Protein AF-A0A2A8XUP0-F1 (afdb_monomer_lite)

Radius of gyration: 15.04 Å; chains: 1; bounding box: 32×27×40 Å

Sequence (85 aa):
MTLLLQIILPLIFALYLFTLYRNTTIGKAAFLLAVIIGIFGLENIFQHANLTNHAIYPYWGSLKAVVIILSVVFLFKKGGLTGKY

pLDDT: mean 81.47, std 11.76, range [40.66, 92.19]

Secondary structure (DSSP, 8-state):
-HHHHHHHHHHHHHHHHHHHHHHSTTHHHHHHHHHHHHHHHHHHHHHHHHHHH----TTHHHHHHHHHHHHHHHHHSSS-TT---

Foldseek 3Di:
DVLVCQQVVLQVQLVVLCVCLVVDPCNLVSNLSSLVSNLSNVVSVQVVCCVPVVDDDPCSVVVSVVSNVVSVCQSPVDQHPPNDD

Organism: Bacillus cereus (NCBI:txid1396)

Structure (mmCIF, N/CA/C/O backbone):
data_AF-A0A2A8XUP0-F1
#
_entry.id   AF-A0A2A8XUP0-F1
#
loop_
_atom_site.group_PDB
_atom_site.id
_atom_site.type_symbol
_atom_site.label_atom_id
_atom_site.label_alt_id
_atom_site.label_comp_id
_atom_site.label_asym_id
_atom_site.label_entity_id
_atom_site.label_seq_id
_atom_site.pdbx_PDB_ins_code
_atom_site.Cartn_x
_atom_site.Cartn_y
_atom_site.Cartn_z
_atom_site.occupancy
_atom_site.B_iso_or_equiv
_atom_site.auth_seq_id
_atom_site.auth_comp_id
_atom_site.auth_asym_id
_atom_site.auth_atom_id
_atom_site.pdbx_PDB_model_num
ATOM 1 N N . MET A 1 1 ? 15.545 14.164 -7.513 1.00 60.25 1 MET A N 1
ATOM 2 C CA . MET A 1 1 ? 15.364 14.508 -6.081 1.00 60.25 1 MET A CA 1
ATOM 3 C C . MET A 1 1 ? 13.895 14.526 -5.656 1.00 60.25 1 MET A C 1
ATOM 5 O O . MET A 1 1 ? 13.593 14.034 -4.580 1.00 60.25 1 MET A O 1
ATOM 9 N N . THR A 1 2 ? 12.970 14.976 -6.508 1.00 79.62 2 THR A N 1
ATOM 10 C CA . THR A 1 2 ? 11.511 14.920 -6.277 1.00 79.62 2 THR A CA 1
ATOM 11 C C . THR A 1 2 ? 10.941 13.499 -6.163 1.00 79.62 2 THR A C 1
ATOM 13 O O . THR A 1 2 ? 10.185 13.239 -5.235 1.00 79.62 2 THR A O 1
ATOM 16 N N . LEU A 1 3 ? 11.358 12.557 -7.022 1.00 79.44 3 LEU A N 1
ATOM 17 C CA . LEU A 1 3 ? 10.885 11.158 -6.978 1.00 79.44 3 LEU A CA 1
ATOM 18 C C . LEU A 1 3 ? 11.269 10.421 -5.685 1.00 79.44 3 LEU A C 1
ATOM 20 O O . LEU A 1 3 ? 10.455 9.712 -5.109 1.00 79.44 3 LEU A O 1
ATOM 24 N N . LEU A 1 4 ? 12.493 10.626 -5.192 1.00 81.25 4 LEU A N 1
ATOM 25 C CA . LEU A 1 4 ? 12.957 10.025 -3.935 1.00 81.25 4 LEU A CA 1
ATOM 26 C C . LEU A 1 4 ? 12.103 10.484 -2.746 1.00 81.25 4 LEU A C 1
ATOM 28 O O . LEU A 1 4 ? 11.692 9.666 -1.928 1.00 81.25 4 LEU A O 1
ATOM 32 N N . LEU A 1 5 ? 11.773 11.777 -2.687 1.00 86.19 5 LEU A N 1
ATOM 33 C CA . LEU A 1 5 ? 10.888 12.319 -1.657 1.00 86.19 5 LEU A CA 1
ATOM 34 C C . LEU A 1 5 ? 9.459 11.771 -1.786 1.00 86.19 5 LEU A C 1
ATOM 36 O O . LEU A 1 5 ? 8.850 11.411 -0.782 1.00 86.19 5 LEU A O 1
ATOM 40 N N . GLN A 1 6 ? 8.951 11.646 -3.015 1.00 84.69 6 GLN A N 1
ATOM 41 C CA . GLN A 1 6 ? 7.651 11.035 -3.313 1.00 84.69 6 GLN A CA 1
ATOM 42 C C . GLN A 1 6 ? 7.584 9.539 -2.964 1.00 84.69 6 GLN A C 1
ATOM 44 O O . GLN A 1 6 ? 6.490 9.004 -2.829 1.00 84.69 6 GLN A O 1
ATOM 49 N N . ILE A 1 7 ? 8.718 8.859 -2.785 1.00 87.38 7 ILE A N 1
ATOM 50 C CA . ILE A 1 7 ? 8.778 7.470 -2.307 1.00 87.38 7 ILE A CA 1
ATOM 51 C C . ILE A 1 7 ? 8.885 7.429 -0.779 1.00 87.38 7 ILE A C 1
ATOM 53 O O . ILE A 1 7 ? 8.093 6.764 -0.111 1.00 87.38 7 ILE A O 1
ATOM 57 N N . ILE A 1 8 ? 9.861 8.148 -0.219 1.00 89.50 8 ILE A N 1
ATOM 58 C CA . ILE A 1 8 ? 10.202 8.082 1.208 1.00 89.50 8 ILE A CA 1
ATOM 59 C C . ILE A 1 8 ? 9.063 8.628 2.068 1.00 89.50 8 ILE A C 1
ATOM 61 O O . ILE A 1 8 ? 8.695 8.017 3.071 1.00 89.50 8 ILE A O 1
ATOM 65 N N . LEU A 1 9 ? 8.486 9.764 1.677 1.00 91.88 9 LEU A N 1
ATOM 66 C CA . LEU A 1 9 ? 7.504 10.456 2.499 1.00 91.88 9 LEU A CA 1
ATOM 67 C C . LEU A 1 9 ? 6.212 9.630 2.682 1.00 91.88 9 LEU A C 1
ATOM 69 O O . LEU A 1 9 ? 5.814 9.426 3.832 1.00 91.88 9 LEU A O 1
ATOM 73 N N . PRO A 1 10 ? 5.587 9.064 1.627 1.00 91.31 10 PRO A N 1
ATOM 74 C CA . PRO A 1 10 ? 4.432 8.182 1.796 1.00 91.31 10 PRO A CA 1
ATOM 75 C C . PRO A 1 10 ? 4.744 6.924 2.607 1.00 91.31 10 PRO A C 1
ATOM 77 O O . PRO A 1 10 ? 3.932 6.521 3.433 1.00 91.31 10 PRO A O 1
ATOM 80 N N . LEU A 1 11 ? 5.923 6.319 2.434 1.00 89.44 11 LEU A N 1
ATOM 81 C CA . LEU A 1 11 ? 6.300 5.125 3.199 1.00 89.44 11 LEU A CA 1
ATOM 82 C C . LEU A 1 11 ? 6.371 5.410 4.705 1.00 89.44 11 LEU A C 1
ATOM 84 O O . LEU A 1 11 ? 5.833 4.639 5.501 1.00 89.44 11 LEU A O 1
ATOM 88 N N . ILE A 1 12 ? 6.968 6.539 5.099 1.00 91.62 12 ILE A N 1
ATOM 89 C CA . ILE A 1 12 ? 7.021 6.963 6.506 1.00 91.62 12 ILE A CA 1
ATOM 90 C C . ILE A 1 12 ? 5.607 7.217 7.045 1.00 91.62 12 ILE A C 1
ATOM 92 O O . ILE A 1 12 ? 5.263 6.726 8.123 1.00 91.62 12 ILE A O 1
ATOM 96 N N . PHE A 1 13 ? 4.761 7.927 6.289 1.00 91.62 13 PHE A N 1
ATOM 97 C CA . PHE A 1 13 ? 3.375 8.179 6.694 1.00 91.62 13 PHE A CA 1
ATOM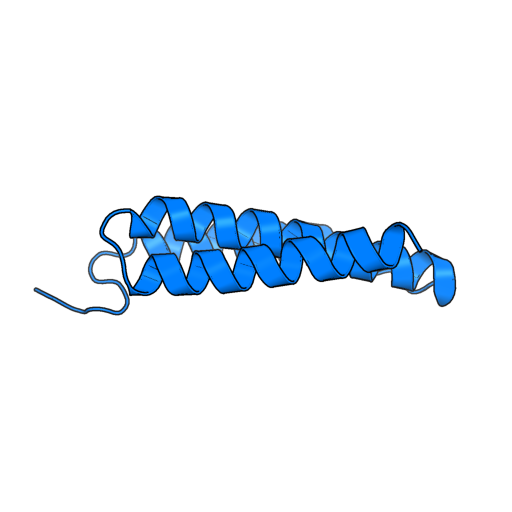 98 C C . PHE A 1 13 ? 2.557 6.890 6.834 1.00 91.62 13 PHE A C 1
ATOM 100 O O . PHE A 1 13 ? 1.802 6.754 7.797 1.00 91.62 13 PHE A O 1
ATOM 107 N N . ALA A 1 14 ? 2.730 5.928 5.927 1.00 91.69 14 ALA A N 1
ATOM 108 C CA . ALA A 1 14 ? 2.051 4.638 5.989 1.00 91.69 14 ALA A CA 1
ATOM 109 C C . ALA A 1 14 ? 2.432 3.857 7.257 1.00 91.69 14 ALA A C 1
ATOM 111 O O . ALA A 1 14 ? 1.551 3.355 7.958 1.00 91.69 14 ALA A O 1
ATOM 112 N N . LEU A 1 15 ? 3.722 3.812 7.607 1.00 89.81 15 LEU A N 1
ATOM 113 C CA . LEU A 1 15 ? 4.202 3.158 8.832 1.00 89.81 15 LEU A CA 1
ATOM 114 C C . LEU A 1 15 ? 3.690 3.847 10.103 1.00 89.81 15 LEU A C 1
ATOM 116 O O . LEU A 1 15 ? 3.275 3.181 11.058 1.00 89.81 15 LEU A O 1
ATOM 120 N N . TYR A 1 16 ? 3.678 5.179 10.114 1.00 88.62 16 TYR A N 1
ATOM 121 C CA . TYR A 1 16 ? 3.153 5.955 11.234 1.00 88.62 16 TYR A CA 1
ATOM 122 C C . TYR A 1 16 ? 1.653 5.711 11.443 1.00 88.62 16 TYR A C 1
ATOM 124 O O . TYR A 1 16 ? 1.220 5.393 12.552 1.00 88.62 16 TYR A O 1
ATOM 132 N N . LEU A 1 17 ? 0.859 5.769 10.370 1.00 88.06 17 LEU A N 1
ATOM 133 C CA . LEU A 1 17 ? -0.581 5.502 10.416 1.00 88.06 17 LEU A CA 1
ATOM 134 C C . LEU A 1 17 ? -0.892 4.058 10.818 1.00 88.06 17 LEU A C 1
ATOM 136 O O . LEU A 1 17 ? -1.849 3.818 11.552 1.00 88.06 17 LEU A O 1
ATOM 140 N N . PHE A 1 18 ? -0.062 3.101 10.405 1.00 85.00 18 PHE A N 1
ATOM 141 C CA . PHE A 1 18 ? -0.180 1.713 10.846 1.00 85.00 18 PHE A CA 1
ATOM 142 C C . PHE A 1 18 ? 0.102 1.555 12.350 1.00 85.00 18 PHE A C 1
ATOM 144 O O . PHE A 1 18 ? -0.567 0.790 13.048 1.00 85.00 18 PHE A O 1
ATOM 151 N N . THR A 1 19 ? 1.057 2.321 12.876 1.00 83.38 19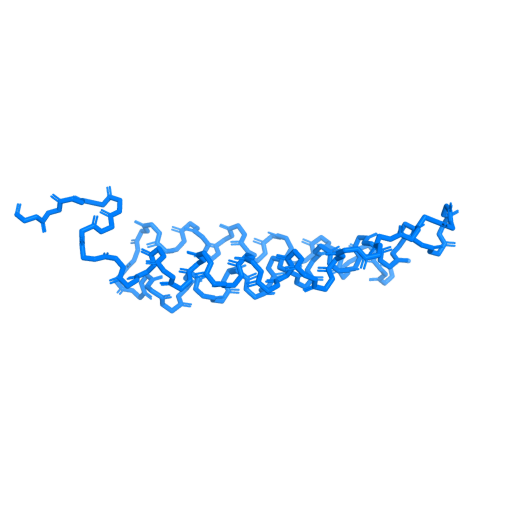 THR A N 1
ATOM 152 C CA . THR A 1 19 ? 1.348 2.366 14.315 1.00 83.38 19 THR A CA 1
ATOM 153 C C . THR A 1 19 ? 0.189 2.999 15.090 1.00 83.38 19 THR A C 1
ATOM 155 O O . THR A 1 19 ? -0.245 2.458 16.108 1.00 83.38 19 THR A O 1
ATOM 158 N N . LEU A 1 20 ? -0.388 4.086 14.567 1.00 84.75 20 LEU A N 1
ATOM 159 C CA . LEU A 1 20 ? -1.603 4.698 15.111 1.00 84.75 20 LEU A CA 1
ATOM 160 C C . LEU A 1 20 ? -2.801 3.747 15.077 1.00 84.75 20 LEU A C 1
ATOM 162 O O . LEU A 1 20 ? -3.558 3.707 16.047 1.00 84.75 20 LEU A O 1
ATOM 166 N N . TYR A 1 21 ? -2.959 2.957 14.010 1.00 81.69 21 TYR A N 1
ATOM 167 C CA . TYR A 1 21 ? -4.001 1.933 13.923 1.00 81.69 21 TYR A CA 1
ATOM 168 C C . TYR A 1 21 ? -3.950 0.966 15.109 1.00 81.69 21 TYR A C 1
ATOM 170 O O . TYR A 1 21 ? -4.988 0.661 15.692 1.00 81.69 21 TYR A O 1
ATOM 178 N N . ARG A 1 22 ? -2.750 0.516 15.493 1.00 74.69 22 ARG A N 1
ATOM 179 C CA . ARG A 1 22 ? -2.574 -0.401 16.626 1.00 74.69 22 ARG A CA 1
ATOM 180 C C . ARG A 1 22 ? -2.784 0.246 17.993 1.00 74.69 22 ARG A C 1
ATOM 182 O O . ARG A 1 22 ? -3.119 -0.477 18.925 1.00 74.69 22 ARG A O 1
ATOM 189 N N . ASN A 1 23 ? -2.575 1.555 18.121 1.00 78.31 23 ASN A N 1
ATOM 190 C CA . ASN A 1 23 ? -2.486 2.221 19.423 1.00 78.31 23 ASN A CA 1
ATOM 191 C C . ASN A 1 23 ? -3.660 3.165 19.748 1.00 78.31 23 ASN A C 1
ATOM 193 O O . ASN A 1 23 ? -3.701 3.726 20.838 1.00 78.31 23 ASN A O 1
ATOM 197 N N . THR A 1 24 ? -4.604 3.382 18.823 1.00 74.12 24 THR A N 1
ATOM 198 C CA . THR A 1 24 ? -5.684 4.375 18.991 1.00 74.12 24 THR A CA 1
ATOM 199 C C . THR A 1 24 ? -7.068 3.846 18.613 1.00 74.12 24 THR A C 1
ATOM 201 O O . THR A 1 24 ? -7.222 2.891 17.853 1.00 74.12 24 THR A O 1
ATOM 204 N N . THR A 1 25 ? -8.108 4.514 19.115 1.00 67.94 25 THR A N 1
ATOM 205 C CA . THR A 1 25 ? -9.527 4.208 18.855 1.00 67.94 25 THR A CA 1
ATOM 206 C C . THR A 1 25 ? -9.992 4.561 17.437 1.00 67.94 25 THR A C 1
ATOM 208 O O . THR A 1 25 ? -11.018 4.056 16.989 1.00 67.94 25 THR A O 1
ATOM 211 N N . ILE A 1 26 ? -9.219 5.355 16.685 1.00 70.44 26 ILE A N 1
ATOM 212 C CA . ILE A 1 26 ? -9.501 5.746 15.285 1.00 70.44 26 ILE A CA 1
ATOM 213 C C . ILE A 1 26 ? -9.179 4.595 14.299 1.00 70.44 26 ILE A C 1
ATOM 215 O O . ILE A 1 26 ? -9.374 4.705 13.087 1.00 70.44 26 ILE A O 1
ATOM 219 N N . GLY A 1 27 ? -8.708 3.452 14.813 1.00 70.12 27 GLY A N 1
ATOM 220 C CA . GLY A 1 27 ? -7.917 2.459 14.095 1.00 70.12 27 GLY A CA 1
ATOM 221 C C . GLY A 1 27 ? -8.358 2.083 12.674 1.00 70.12 27 GLY A C 1
ATOM 222 O O . GLY A 1 27 ? -7.517 2.011 11.780 1.00 70.12 27 GLY A O 1
ATOM 223 N N . LYS A 1 28 ? -9.652 1.890 12.408 1.00 77.38 28 LYS A N 1
ATOM 224 C CA . LYS A 1 28 ? -10.108 1.470 11.070 1.00 77.38 28 LYS A CA 1
ATOM 225 C C . LYS A 1 28 ? -9.825 2.511 9.978 1.00 77.38 28 LYS A C 1
ATOM 227 O O . LYS A 1 28 ? -9.404 2.144 8.883 1.00 77.38 28 LYS A O 1
ATOM 232 N N . ALA A 1 29 ? -10.019 3.796 10.279 1.00 81.38 29 ALA A N 1
ATOM 233 C CA . ALA A 1 29 ? -9.769 4.880 9.329 1.00 81.38 29 ALA A CA 1
ATOM 234 C C . ALA A 1 29 ? -8.264 5.101 9.111 1.00 81.38 29 ALA A C 1
ATOM 236 O O . ALA A 1 29 ? -7.820 5.254 7.974 1.00 81.38 29 ALA A O 1
ATOM 237 N N . ALA A 1 30 ? -7.472 5.032 10.188 1.00 85.06 30 ALA A N 1
ATOM 238 C CA . ALA A 1 30 ? -6.015 5.129 10.112 1.00 85.06 30 ALA A CA 1
ATOM 239 C C . ALA A 1 30 ? -5.405 3.991 9.275 1.00 85.06 30 ALA A C 1
ATOM 241 O O . ALA A 1 30 ? -4.504 4.230 8.475 1.00 85.06 30 ALA A O 1
ATOM 242 N N . PHE A 1 31 ? -5.939 2.771 9.393 1.00 85.88 31 PHE A N 1
ATOM 243 C CA . PHE A 1 31 ? -5.506 1.629 8.588 1.00 85.88 31 PHE A CA 1
ATOM 244 C C . PHE A 1 31 ? -5.805 1.811 7.095 1.00 85.88 31 PHE A C 1
ATOM 246 O O . PHE A 1 31 ? -4.924 1.580 6.271 1.00 85.88 31 PHE A O 1
ATOM 253 N N . LEU A 1 32 ? -7.011 2.261 6.725 1.00 86.44 32 LEU A N 1
ATOM 254 C CA . LEU A 1 32 ? -7.337 2.530 5.315 1.00 86.44 32 LEU A CA 1
ATOM 255 C C . LEU A 1 32 ? -6.422 3.600 4.718 1.00 86.44 32 LEU A C 1
ATOM 257 O O . LEU A 1 32 ? -5.900 3.417 3.619 1.00 86.44 32 LEU A O 1
ATOM 261 N N . LEU A 1 33 ? -6.182 4.684 5.458 1.00 89.25 33 LEU A N 1
ATOM 262 C CA . LEU A 1 33 ? -5.257 5.733 5.032 1.00 89.25 33 LEU A CA 1
ATOM 263 C C . LEU A 1 33 ? -3.828 5.200 4.879 1.00 89.25 33 LEU A C 1
ATOM 265 O O . LEU A 1 33 ? -3.180 5.504 3.881 1.00 89.25 33 LEU A O 1
ATOM 269 N N . ALA A 1 34 ? -3.358 4.358 5.806 1.00 90.56 34 ALA A N 1
ATOM 270 C CA . ALA A 1 34 ? -2.045 3.722 5.709 1.00 90.56 34 ALA A CA 1
ATOM 271 C C . ALA A 1 34 ? -1.904 2.888 4.427 1.00 90.56 34 ALA A C 1
ATOM 273 O O . ALA A 1 34 ? -0.878 2.959 3.755 1.00 90.56 34 ALA A O 1
ATOM 274 N N . VAL A 1 35 ? -2.943 2.131 4.064 1.00 90.25 35 VAL A N 1
ATOM 275 C CA . VAL A 1 35 ? -2.956 1.291 2.857 1.00 90.25 35 VAL A CA 1
ATOM 276 C C . VAL A 1 35 ? -2.920 2.144 1.590 1.00 90.25 35 VAL A C 1
ATOM 278 O O . VAL A 1 35 ? -2.102 1.885 0.709 1.00 90.25 35 VAL A O 1
ATOM 281 N N . ILE A 1 36 ? -3.755 3.184 1.504 1.00 91.19 36 ILE A N 1
ATOM 282 C CA . ILE A 1 36 ? -3.803 4.083 0.338 1.00 91.19 36 ILE A CA 1
ATOM 283 C C . ILE A 1 36 ? -2.450 4.779 0.142 1.00 91.19 36 ILE A C 1
ATOM 285 O O . ILE A 1 36 ? -1.903 4.788 -0.961 1.00 91.19 36 ILE A O 1
ATOM 289 N N . ILE A 1 37 ? -1.881 5.319 1.221 1.00 92.00 37 ILE A N 1
ATOM 290 C CA . ILE A 1 37 ? -0.597 6.026 1.185 1.00 92.00 37 ILE A CA 1
ATOM 291 C C . ILE A 1 37 ? 0.557 5.055 0.881 1.00 92.00 37 ILE A C 1
ATOM 293 O O . ILE A 1 37 ? 1.464 5.395 0.121 1.00 92.00 37 ILE A O 1
ATOM 297 N N . GLY A 1 38 ? 0.508 3.827 1.404 1.00 91.19 38 GLY A N 1
ATOM 298 C CA . GLY A 1 38 ? 1.481 2.781 1.089 1.00 91.19 38 GLY A CA 1
ATOM 299 C C . GLY A 1 38 ? 1.472 2.396 -0.393 1.00 91.19 38 GLY A C 1
ATOM 300 O O . GLY A 1 38 ? 2.534 2.315 -1.011 1.00 91.19 38 GLY A O 1
ATOM 301 N N . ILE A 1 39 ? 0.284 2.238 -0.990 1.00 92.19 39 ILE A N 1
ATOM 302 C CA . ILE A 1 39 ? 0.131 1.986 -2.432 1.00 92.19 39 ILE A CA 1
ATOM 303 C C . ILE A 1 39 ? 0.731 3.133 -3.251 1.00 92.19 39 ILE A C 1
ATOM 305 O O . ILE A 1 39 ? 1.443 2.875 -4.221 1.00 92.19 39 ILE A O 1
ATOM 309 N N . PHE A 1 40 ? 0.489 4.381 -2.847 1.00 90.81 40 PHE A N 1
ATOM 310 C CA . PHE A 1 40 ? 1.056 5.552 -3.515 1.00 90.81 40 PHE A CA 1
ATOM 311 C C . PHE A 1 40 ? 2.594 5.566 -3.460 1.00 90.81 40 PHE A C 1
ATOM 313 O O . PHE A 1 40 ? 3.248 5.805 -4.473 1.00 90.81 40 PHE A O 1
ATOM 320 N N . GLY A 1 41 ? 3.191 5.227 -2.311 1.00 89.62 41 GLY A N 1
ATOM 321 C CA . GLY A 1 41 ? 4.647 5.091 -2.181 1.00 89.62 41 GLY A CA 1
ATOM 322 C C . GLY A 1 41 ? 5.235 4.010 -3.098 1.00 89.62 41 GLY A C 1
ATOM 323 O O . GLY A 1 41 ? 6.220 4.259 -3.791 1.00 89.62 41 GLY A O 1
ATOM 324 N N . LEU A 1 42 ? 4.603 2.832 -3.154 1.00 89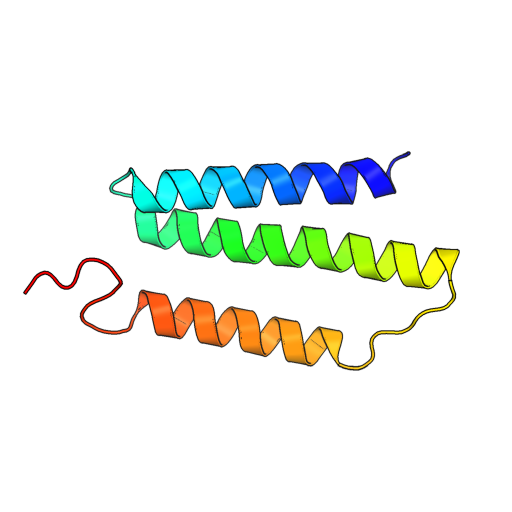.88 42 LEU A N 1
ATOM 325 C CA . LEU A 1 42 ? 5.000 1.738 -4.052 1.00 89.88 42 LEU A CA 1
ATOM 326 C C . LEU A 1 42 ? 4.854 2.101 -5.534 1.00 89.88 42 LEU A C 1
ATOM 328 O O . LEU A 1 42 ? 5.698 1.732 -6.347 1.00 89.88 42 LEU A O 1
ATOM 332 N N . GLU A 1 43 ? 3.816 2.848 -5.900 1.00 90.50 43 GLU A N 1
ATOM 333 C CA . GLU A 1 43 ? 3.635 3.322 -7.271 1.00 90.50 43 GLU A CA 1
ATOM 334 C C . GLU A 1 43 ? 4.788 4.217 -7.722 1.00 90.50 43 GLU A C 1
ATOM 336 O O . GLU A 1 43 ? 5.313 4.022 -8.819 1.00 90.50 43 GLU A O 1
ATOM 341 N N . ASN A 1 44 ? 5.252 5.114 -6.852 1.00 89.25 44 ASN A N 1
ATOM 342 C CA . ASN A 1 44 ? 6.408 5.958 -7.142 1.00 89.25 44 ASN A CA 1
ATOM 343 C C . ASN A 1 44 ? 7.708 5.139 -7.273 1.00 89.25 44 ASN A C 1
ATOM 345 O O . ASN A 1 44 ? 8.562 5.485 -8.091 1.00 89.25 44 ASN A O 1
ATOM 349 N N . ILE A 1 45 ? 7.847 4.017 -6.549 1.00 87.81 45 ILE A N 1
ATOM 350 C CA . ILE A 1 45 ? 8.972 3.077 -6.728 1.00 87.81 45 ILE A CA 1
ATOM 351 C C . ILE A 1 45 ? 8.923 2.440 -8.116 1.00 87.81 45 ILE A C 1
ATOM 353 O O . ILE A 1 45 ? 9.938 2.412 -8.811 1.00 87.81 45 ILE A O 1
ATOM 357 N N . PHE A 1 46 ? 7.762 1.942 -8.546 1.00 87.25 46 PHE A N 1
ATOM 358 C CA . PHE A 1 46 ? 7.644 1.310 -9.862 1.00 87.25 46 PHE A CA 1
ATOM 359 C C . PHE A 1 46 ? 7.815 2.303 -11.004 1.00 87.25 46 PHE A C 1
ATOM 361 O O . PHE A 1 46 ? 8.457 1.971 -11.997 1.00 87.25 46 PHE A O 1
ATOM 368 N N . GLN A 1 47 ? 7.317 3.531 -10.856 1.00 85.75 47 GLN A N 1
ATOM 369 C CA . GLN A 1 47 ? 7.597 4.600 -11.812 1.00 85.75 47 GLN A CA 1
ATOM 370 C C . GLN A 1 47 ? 9.098 4.893 -11.885 1.00 85.75 47 GLN A C 1
ATOM 372 O O . GLN A 1 47 ? 9.652 4.963 -12.981 1.00 85.75 47 GLN A O 1
ATOM 377 N N . HIS A 1 48 ? 9.779 4.991 -10.739 1.00 85.75 48 HIS A N 1
ATOM 378 C CA . HIS A 1 48 ? 11.225 5.195 -10.695 1.00 85.75 48 HIS A CA 1
ATOM 379 C C . HIS A 1 48 ? 12.004 4.035 -11.341 1.00 85.75 48 HIS A C 1
ATOM 381 O O . HIS A 1 48 ? 12.938 4.276 -12.108 1.00 85.75 48 HIS A O 1
ATOM 387 N N . ALA A 1 49 ? 11.598 2.788 -11.096 1.00 84.62 49 ALA A N 1
ATOM 388 C CA . ALA A 1 49 ? 12.196 1.601 -11.705 1.00 84.62 49 ALA A CA 1
ATOM 389 C C . ALA A 1 49 ? 11.953 1.525 -13.221 1.00 84.62 49 ALA A C 1
ATOM 391 O O . ALA A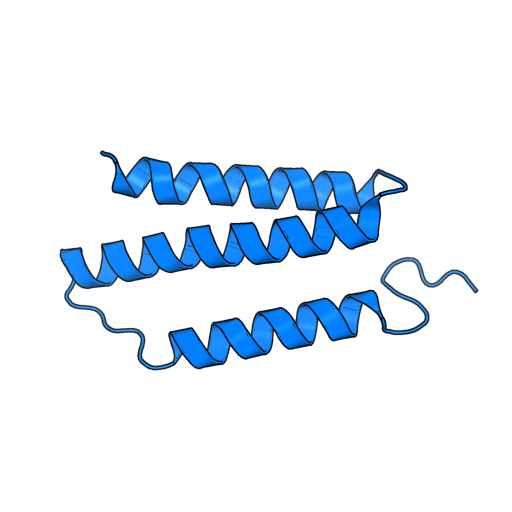 1 49 ? 12.856 1.143 -13.963 1.00 84.62 49 ALA A O 1
ATOM 392 N N . ASN A 1 50 ? 10.775 1.935 -13.697 1.00 84.56 50 ASN A N 1
ATOM 393 C CA . ASN A 1 50 ? 10.477 2.013 -15.126 1.00 84.56 50 ASN A CA 1
ATOM 394 C C . ASN A 1 50 ? 11.327 3.091 -15.821 1.00 84.56 50 ASN A C 1
ATOM 396 O O . ASN A 1 50 ? 11.877 2.856 -16.892 1.00 84.56 50 ASN A O 1
ATOM 400 N N . LEU A 1 51 ? 11.492 4.254 -15.180 1.00 83.50 51 LEU A N 1
ATOM 401 C CA . LEU A 1 51 ? 12.333 5.351 -15.676 1.00 83.50 51 LEU A CA 1
ATOM 402 C C . LEU A 1 51 ? 13.827 4.999 -15.711 1.00 83.50 51 LEU A C 1
ATOM 404 O O . LEU A 1 51 ? 14.529 5.456 -16.605 1.00 83.50 51 LEU A O 1
ATOM 408 N N . THR A 1 52 ? 14.312 4.225 -14.737 1.00 83.62 52 THR A N 1
ATOM 409 C CA . THR A 1 52 ? 15.755 3.978 -14.553 1.00 83.62 52 THR A CA 1
ATOM 410 C C . THR A 1 52 ? 16.218 2.680 -15.215 1.00 83.62 52 THR A C 1
ATOM 412 O O . THR A 1 52 ? 17.289 2.643 -15.809 1.00 83.62 52 THR A O 1
ATOM 415 N N . ASN A 1 53 ? 15.406 1.620 -15.136 1.00 83.12 53 ASN A N 1
ATOM 416 C CA . ASN A 1 53 ? 15.778 0.268 -15.565 1.00 83.12 53 ASN A CA 1
ATOM 417 C C . ASN A 1 53 ? 14.880 -0.279 -16.687 1.00 83.12 53 ASN A C 1
ATOM 419 O O . ASN A 1 53 ? 14.983 -1.460 -17.009 1.00 83.12 53 ASN A O 1
ATOM 423 N N . HIS A 1 54 ? 13.961 0.528 -17.236 1.00 81.94 54 HIS A N 1
ATOM 424 C CA . HIS A 1 54 ? 12.943 0.084 -18.204 1.00 81.94 54 HIS A CA 1
ATOM 425 C C . HIS A 1 54 ? 12.134 -1.137 -17.729 1.00 81.94 54 HIS A C 1
ATOM 427 O O . HIS A 1 54 ? 11.611 -1.918 -18.524 1.00 81.94 54 HIS A O 1
ATOM 433 N N . ALA A 1 55 ? 12.040 -1.313 -16.409 1.00 79.81 55 ALA A N 1
ATOM 434 C CA . ALA A 1 55 ? 11.329 -2.415 -15.791 1.00 79.81 55 ALA A CA 1
ATOM 435 C C . ALA A 1 55 ? 9.836 -2.083 -15.713 1.00 79.81 55 ALA A C 1
ATOM 437 O O . ALA A 1 55 ? 9.421 -1.176 -14.988 1.00 79.81 55 ALA A O 1
ATOM 438 N N . ILE A 1 56 ? 9.023 -2.848 -16.439 1.00 78.25 56 ILE A N 1
ATOM 439 C CA . ILE A 1 56 ? 7.567 -2.711 -16.447 1.00 78.25 56 ILE A CA 1
ATOM 440 C C . ILE A 1 56 ? 6.974 -3.794 -15.545 1.00 78.25 56 ILE A C 1
ATOM 442 O O . ILE A 1 56 ? 7.265 -4.977 -15.711 1.00 78.25 56 ILE A O 1
ATOM 446 N N . TYR A 1 57 ? 6.111 -3.390 -14.611 1.00 78.56 57 TYR A N 1
ATOM 447 C CA . TYR A 1 57 ? 5.327 -4.298 -13.769 1.00 78.56 57 TYR A CA 1
ATOM 448 C C . TYR A 1 57 ? 3.881 -4.384 -14.289 1.00 78.56 57 TYR A C 1
ATOM 450 O O . TYR A 1 57 ? 3.015 -3.643 -13.816 1.00 78.56 57 TYR A O 1
ATOM 458 N N . PRO A 1 58 ? 3.583 -5.278 -15.254 1.00 77.56 58 PRO A N 1
ATOM 459 C CA . PRO A 1 58 ? 2.287 -5.319 -15.939 1.00 77.56 58 PRO A CA 1
ATOM 460 C C . PRO A 1 58 ? 1.112 -5.633 -15.002 1.00 77.56 58 PRO A C 1
ATOM 462 O O . PRO A 1 58 ? -0.001 -5.168 -15.224 1.00 77.56 58 PRO A O 1
ATOM 465 N N . TYR A 1 59 ? 1.356 -6.363 -13.911 1.00 84.56 59 TYR A N 1
ATOM 466 C CA . TYR A 1 59 ? 0.324 -6.758 -12.948 1.00 84.56 59 TYR A CA 1
ATOM 467 C C . TYR A 1 59 ? 0.157 -5.783 -11.776 1.00 84.56 59 TYR A C 1
ATOM 469 O O . TYR A 1 59 ? -0.595 -6.073 -10.846 1.00 84.56 59 TYR A O 1
ATOM 477 N N . TRP A 1 60 ? 0.833 -4.627 -11.790 1.00 87.81 60 TRP A N 1
ATOM 478 C CA . TRP A 1 60 ? 0.771 -3.674 -10.677 1.00 87.81 60 TRP A CA 1
ATOM 479 C C . TRP A 1 60 ? -0.656 -3.180 -10.404 1.00 87.81 60 TRP A C 1
ATOM 481 O O . TRP A 1 60 ? -1.077 -3.115 -9.250 1.00 87.81 60 TRP A O 1
ATOM 491 N N . GLY A 1 61 ? -1.437 -2.909 -11.455 1.00 83.81 61 GLY A N 1
ATOM 492 C CA . GLY A 1 61 ? -2.845 -2.518 -11.322 1.00 83.81 61 GLY A CA 1
ATOM 493 C C . GLY A 1 61 ? -3.700 -3.586 -10.630 1.00 83.81 61 GLY A C 1
ATOM 494 O O . GLY A 1 61 ? -4.482 -3.273 -9.734 1.00 83.81 61 GLY A O 1
ATOM 495 N N . SER A 1 62 ? -3.502 -4.859 -10.980 1.00 86.25 62 SER A N 1
ATOM 496 C CA . SER A 1 62 ? -4.197 -5.984 -10.343 1.00 86.25 62 SER A CA 1
ATOM 497 C C . SER A 1 62 ? -3.743 -6.188 -8.898 1.00 86.25 62 SER A C 1
ATOM 499 O O . SER A 1 62 ? -4.576 -6.399 -8.020 1.00 86.25 62 SER A O 1
ATOM 501 N N . LEU A 1 63 ? -2.440 -6.065 -8.624 1.00 89.31 63 LEU A N 1
ATOM 502 C CA . LEU A 1 63 ? -1.894 -6.174 -7.271 1.00 89.31 63 LEU A CA 1
ATOM 503 C C . LEU A 1 63 ? -2.470 -5.090 -6.349 1.00 89.31 63 LEU A C 1
ATOM 505 O O . LEU A 1 63 ? -2.898 -5.405 -5.243 1.00 89.31 63 LEU A O 1
ATOM 509 N N . LYS A 1 64 ? -2.571 -3.840 -6.822 1.00 89.56 64 LYS A N 1
ATOM 510 C CA . LYS A 1 64 ? -3.243 -2.742 -6.102 1.00 89.56 64 LYS A CA 1
ATOM 511 C C . LYS A 1 64 ? -4.671 -3.111 -5.702 1.00 89.56 64 LYS A C 1
ATOM 513 O O . LYS A 1 64 ? -5.045 -2.941 -4.544 1.00 89.56 64 LYS A O 1
ATOM 518 N N . ALA A 1 65 ? -5.453 -3.640 -6.644 1.00 87.69 65 ALA A N 1
ATOM 519 C CA . ALA A 1 65 ? -6.831 -4.047 -6.386 1.00 87.69 65 ALA A CA 1
ATOM 520 C C . ALA A 1 65 ? -6.905 -5.162 -5.331 1.00 87.69 65 ALA A C 1
ATOM 522 O O . ALA A 1 65 ? -7.691 -5.064 -4.389 1.00 87.69 65 ALA A O 1
ATOM 523 N N . VAL A 1 66 ? -6.044 -6.178 -5.436 1.00 91.69 66 VAL A N 1
ATOM 524 C CA . VAL A 1 66 ? -5.959 -7.273 -4.456 1.00 91.69 66 VAL A CA 1
ATOM 525 C C . VAL A 1 66 ? -5.605 -6.747 -3.065 1.00 91.69 66 VAL A C 1
ATOM 527 O O . VAL A 1 66 ? -6.259 -7.123 -2.095 1.00 91.69 66 VAL A O 1
ATOM 530 N N . VAL A 1 67 ? -4.623 -5.848 -2.956 1.00 90.38 67 VAL A N 1
ATOM 531 C CA . VAL A 1 67 ? -4.222 -5.237 -1.678 1.00 90.38 67 VAL A CA 1
ATOM 532 C C . VAL A 1 67 ? -5.394 -4.486 -1.045 1.00 90.38 67 VAL A C 1
ATOM 534 O O . VAL A 1 67 ? -5.684 -4.705 0.127 1.00 90.38 67 VAL A O 1
ATOM 537 N N . ILE A 1 68 ? -6.123 -3.670 -1.815 1.00 89.19 68 ILE A N 1
ATOM 538 C CA . ILE A 1 68 ? -7.292 -2.930 -1.313 1.00 89.19 68 ILE A CA 1
ATOM 539 C C . ILE A 1 68 ? -8.384 -3.891 -0.832 1.00 89.19 68 ILE A C 1
ATOM 541 O O . ILE A 1 68 ? -8.896 -3.730 0.276 1.00 89.19 68 ILE A O 1
ATOM 545 N N . ILE A 1 69 ? -8.724 -4.907 -1.631 1.00 88.62 69 ILE A N 1
ATOM 546 C CA . ILE A 1 69 ? -9.754 -5.893 -1.276 1.00 88.62 69 ILE A CA 1
ATOM 547 C C . ILE A 1 69 ? -9.361 -6.631 0.006 1.00 88.62 69 ILE A C 1
ATOM 549 O O . ILE A 1 69 ? -10.174 -6.726 0.923 1.00 88.62 69 ILE A O 1
ATOM 553 N N . LEU A 1 70 ? -8.114 -7.100 0.114 1.00 88.25 70 LEU A N 1
ATOM 554 C CA . LEU A 1 70 ? -7.616 -7.772 1.315 1.00 88.25 70 LEU A CA 1
ATOM 555 C C . LEU A 1 70 ? -7.658 -6.858 2.539 1.00 88.25 70 LEU A C 1
ATOM 557 O O . LEU A 1 70 ? -8.090 -7.297 3.602 1.00 88.25 70 LEU A O 1
ATOM 561 N N . SER A 1 71 ? -7.271 -5.590 2.402 1.00 85.94 71 SER A N 1
ATOM 562 C CA . SER A 1 71 ? -7.336 -4.602 3.481 1.00 85.94 71 SER A CA 1
ATOM 563 C C . SER A 1 71 ? -8.767 -4.341 3.957 1.00 85.94 71 SER A C 1
ATOM 565 O O . SER A 1 71 ? -9.009 -4.267 5.163 1.00 85.94 71 SER A O 1
ATOM 567 N N . VAL A 1 72 ? -9.730 -4.245 3.037 1.00 84.69 72 VAL A N 1
ATOM 568 C CA . VAL A 1 72 ? -11.155 -4.092 3.370 1.00 84.69 72 VAL A CA 1
ATOM 569 C C . VAL A 1 72 ? -11.675 -5.359 4.048 1.00 84.69 72 VAL A C 1
ATOM 571 O O . VAL A 1 72 ? -12.214 -5.288 5.151 1.00 84.69 72 VAL A O 1
ATOM 574 N N . VAL A 1 73 ? -11.454 -6.536 3.456 1.00 85.19 73 VAL A N 1
ATOM 575 C CA . VAL A 1 73 ? -11.856 -7.821 4.051 1.00 85.19 73 VAL A CA 1
ATOM 576 C C . VAL A 1 73 ? -11.272 -7.968 5.455 1.00 85.19 73 VAL A C 1
ATOM 578 O O . VAL A 1 73 ? -11.990 -8.337 6.379 1.00 85.19 73 VAL A O 1
ATOM 581 N N . PHE A 1 74 ? -10.004 -7.615 5.648 1.00 81.69 74 PHE A N 1
ATOM 582 C CA . PHE A 1 74 ? -9.336 -7.651 6.945 1.00 81.69 74 PHE A CA 1
ATOM 583 C C . PHE A 1 74 ? -10.001 -6.740 7.989 1.00 81.69 74 PHE A C 1
ATOM 585 O O . PHE A 1 74 ? -10.178 -7.149 9.136 1.00 81.69 74 PHE A O 1
ATOM 592 N N . LEU A 1 75 ? -10.418 -5.532 7.602 1.00 78.38 75 LEU A N 1
ATOM 593 C CA . LEU A 1 75 ? -11.088 -4.578 8.494 1.00 78.38 75 LEU A CA 1
ATOM 594 C C . LEU A 1 75 ? -12.510 -4.979 8.895 1.00 78.38 75 LEU A C 1
ATOM 596 O O . LEU A 1 75 ? -12.959 -4.642 9.997 1.00 78.38 75 LEU A O 1
ATOM 600 N N . PHE A 1 76 ? -13.230 -5.637 7.987 1.00 74.25 76 PHE A N 1
ATOM 601 C CA . PHE A 1 76 ? -14.638 -5.995 8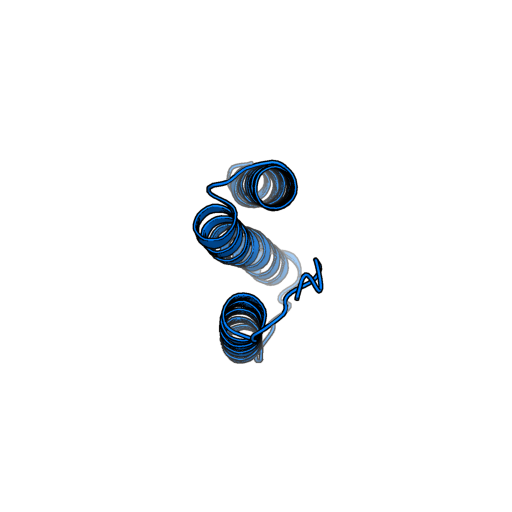.165 1.00 74.25 76 PHE A CA 1
ATOM 602 C C . PHE A 1 76 ? -14.848 -7.455 8.577 1.00 74.25 76 PHE A C 1
ATOM 604 O O . PHE A 1 76 ? -15.957 -7.821 8.972 1.00 74.25 76 PHE A O 1
ATOM 611 N N . LYS A 1 77 ? -13.798 -8.284 8.571 1.00 75.19 77 LYS A N 1
ATOM 612 C CA . LYS A 1 77 ? -13.851 -9.629 9.144 1.00 75.19 77 LYS A CA 1
ATOM 613 C C . LYS A 1 77 ? -14.148 -9.524 10.644 1.00 75.19 77 LYS A C 1
ATOM 615 O O . LYS A 1 77 ? -13.396 -8.927 11.413 1.00 75.19 77 LYS A O 1
ATOM 620 N N . LYS A 1 78 ? -15.283 -10.099 11.052 1.00 51.12 78 LYS A N 1
ATOM 621 C CA . LYS A 1 78 ? -15.745 -10.159 12.444 1.00 51.12 78 LYS A CA 1
ATOM 622 C C . LYS A 1 78 ? -14.673 -10.877 13.284 1.00 51.12 78 LYS A C 1
ATOM 624 O O . LYS A 1 78 ? -14.431 -12.060 13.066 1.00 51.12 78 LYS A O 1
ATOM 629 N N . GLY A 1 79 ? -14.016 -10.152 14.195 1.00 54.34 79 GLY A N 1
ATOM 630 C CA . GLY A 1 79 ? -12.902 -10.660 15.009 1.00 54.34 79 GLY A CA 1
ATOM 631 C C . GLY A 1 79 ? -11.511 -10.443 14.400 1.00 54.34 79 GLY A C 1
ATOM 632 O O . GLY A 1 79 ? -10.767 -11.405 14.256 1.00 54.34 79 GLY A O 1
ATOM 633 N N . GLY A 1 80 ? -11.154 -9.200 14.039 1.00 58.69 80 GLY A N 1
ATOM 634 C CA . GLY A 1 80 ? -9.787 -8.826 13.625 1.00 58.69 80 GLY A CA 1
ATOM 635 C C . GLY A 1 80 ? -8.693 -9.229 14.637 1.00 58.69 80 GLY A C 1
ATOM 636 O O . GLY A 1 80 ? -8.983 -9.888 15.626 1.00 58.69 80 GLY A O 1
ATOM 637 N N . LEU A 1 81 ? -7.434 -8.806 14.434 1.00 51.84 81 LEU A N 1
ATOM 638 C CA . LEU A 1 81 ? -6.234 -9.212 15.217 1.00 51.84 81 LEU A CA 1
ATOM 639 C C . LEU A 1 81 ? -6.367 -9.260 16.755 1.00 51.84 81 LEU A C 1
ATOM 641 O O . LEU A 1 81 ? -5.534 -9.873 17.414 1.00 51.84 81 LEU A O 1
ATOM 645 N N . THR A 1 82 ? -7.357 -8.592 17.338 1.00 55.03 82 THR A N 1
ATOM 646 C CA . THR A 1 82 ? -7.608 -8.587 18.777 1.00 55.03 82 THR A CA 1
ATOM 647 C C . THR A 1 82 ? -8.520 -9.702 19.267 1.00 55.03 82 THR A C 1
ATOM 649 O O . THR A 1 82 ? -8.544 -9.898 20.473 1.00 55.03 82 THR A O 1
ATOM 652 N N . GLY A 1 83 ? -9.243 -10.430 18.406 1.00 45.31 83 GLY A N 1
ATOM 653 C CA . GLY A 1 83 ? -9.978 -11.643 18.788 1.00 45.31 83 GLY A CA 1
ATOM 654 C C . GLY A 1 83 ? -10.861 -11.516 20.036 1.00 45.31 83 GLY A C 1
ATOM 655 O O . GLY A 1 83 ? -11.106 -12.518 20.692 1.00 45.31 83 GLY A O 1
ATOM 656 N N . LYS A 1 84 ? -11.307 -10.308 20.399 1.00 40.66 84 LYS A N 1
ATOM 657 C CA . LYS A 1 84 ? -12.154 -10.100 21.574 1.00 40.66 84 LYS A CA 1
ATOM 658 C C . LYS A 1 84 ? -13.607 -10.255 21.155 1.00 40.66 84 LYS A C 1
ATOM 660 O O . LYS A 1 84 ? -14.249 -9.289 20.739 1.00 40.66 84 LYS A O 1
ATOM 665 N N . TYR A 1 85 ? -14.051 -11.506 21.192 1.00 47.69 85 TYR A N 1
ATOM 666 C CA . TYR A 1 85 ? -15.320 -11.829 21.833 1.00 47.69 85 TYR A CA 1
ATOM 667 C C . TYR A 1 85 ? -15.053 -11.972 23.329 1.00 47.69 85 TYR A C 1
ATOM 669 O O . T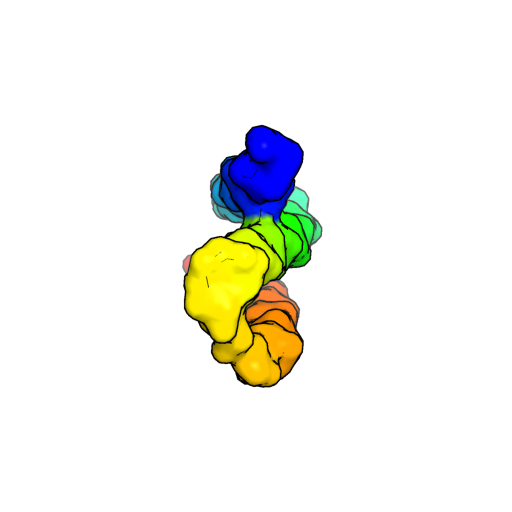YR A 1 85 ? -13.991 -12.548 23.662 1.00 47.69 85 TYR A O 1
#